Protein AF-A0A4Q2DBW2-F1 (afdb_monomer_lite)

pLDDT: mean 84.07, std 17.71, range [38.16, 97.75]

Sequence (153 aa):
MAYQLGSNTIKLRREMGTVVAKDPLIFLKPLNTQMEKLIMAPFEYLRHNSEESELSALPYAILIDGLDKCTNEERQAEVLSTINECVLKNKNLPFRIFITSRPEWAIRSALEEDGYLHQVAYHIPLSDNESNQLGWDAEEIVNGETTNTHNHT

Structure (mmCIF, N/CA/C/O backbone):
data_AF-A0A4Q2DBW2-F1
#
_entry.id   AF-A0A4Q2DBW2-F1
#
loop_
_atom_site.group_PDB
_atom_site.id
_atom_site.type_symbol
_atom_site.label_atom_id
_atom_site.label_alt_id
_atom_site.label_comp_id
_atom_site.label_asym_id
_atom_site.label_entity_id
_atom_site.label_seq_id
_atom_site.pdbx_PDB_ins_code
_atom_site.Cartn_x
_atom_site.Cartn_y
_atom_site.Cartn_z
_atom_site.occupancy
_atom_site.B_iso_or_equiv
_atom_site.auth_seq_id
_atom_site.auth_comp_id
_atom_site.auth_asym_id
_atom_site.auth_atom_id
_atom_site.pdbx_PDB_model_num
ATOM 1 N N . MET A 1 1 ? 4.523 -6.549 -2.438 1.00 82.44 1 MET A N 1
ATOM 2 C CA . MET A 1 1 ? 3.464 -6.082 -3.363 1.00 82.44 1 MET A CA 1
ATOM 3 C C . MET A 1 1 ? 3.977 -5.831 -4.782 1.00 82.44 1 MET A C 1
ATOM 5 O O . MET A 1 1 ? 3.751 -6.696 -5.614 1.00 82.44 1 MET A O 1
ATOM 9 N N . ALA A 1 2 ? 4.698 -4.736 -5.084 1.00 88.62 2 ALA A N 1
ATOM 10 C CA . ALA A 1 2 ? 5.069 -4.382 -6.471 1.00 88.62 2 ALA A CA 1
ATOM 11 C C . ALA A 1 2 ? 5.771 -5.516 -7.247 1.00 88.62 2 ALA A C 1
ATOM 13 O O . ALA A 1 2 ? 5.372 -5.850 -8.357 1.00 88.62 2 ALA A O 1
ATOM 14 N N . TYR A 1 3 ? 6.741 -6.190 -6.621 1.00 90.06 3 TYR A N 1
ATOM 15 C CA . TYR A 1 3 ? 7.414 -7.350 -7.215 1.00 90.06 3 TYR A CA 1
ATOM 16 C C . TYR A 1 3 ? 6.443 -8.472 -7.635 1.00 90.06 3 TYR A C 1
ATOM 18 O O . TYR A 1 3 ? 6.558 -9.010 -8.735 1.00 90.06 3 TYR A O 1
ATOM 26 N N . GLN A 1 4 ? 5.469 -8.813 -6.784 1.00 88.81 4 GLN A N 1
ATOM 27 C CA . GLN A 1 4 ? 4.482 -9.860 -7.074 1.00 88.81 4 GLN A CA 1
ATOM 28 C C . GLN A 1 4 ? 3.541 -9.434 -8.206 1.00 88.81 4 GLN A C 1
ATOM 30 O O . GLN A 1 4 ? 3.298 -10.222 -9.113 1.00 88.81 4 GLN A O 1
ATOM 35 N N . LEU A 1 5 ? 3.089 -8.174 -8.207 1.00 87.12 5 LEU A N 1
ATOM 36 C CA . LEU A 1 5 ? 2.260 -7.624 -9.285 1.00 87.12 5 LEU A CA 1
ATOM 37 C C . LEU A 1 5 ? 2.987 -7.683 -10.633 1.00 87.12 5 LEU A C 1
ATOM 39 O O . LEU A 1 5 ? 2.448 -8.199 -11.607 1.00 87.12 5 LEU A O 1
ATOM 43 N N . GLY A 1 6 ? 4.240 -7.226 -10.678 1.00 87.62 6 GLY A N 1
ATOM 44 C CA . GLY A 1 6 ? 5.056 -7.280 -11.889 1.00 87.62 6 GLY A CA 1
ATOM 45 C C . GLY A 1 6 ? 5.407 -8.704 -12.329 1.00 87.62 6 GLY A C 1
ATOM 46 O O . GLY A 1 6 ? 5.627 -8.942 -13.510 1.00 87.62 6 GLY A O 1
ATOM 47 N N . SER A 1 7 ? 5.440 -9.682 -11.422 1.00 85.75 7 SER A N 1
ATOM 48 C CA . SER A 1 7 ? 5.823 -11.058 -11.776 1.00 85.75 7 SER A CA 1
ATOM 49 C C . SER A 1 7 ? 4.836 -11.724 -12.740 1.00 85.75 7 SER A C 1
ATOM 51 O O . SER A 1 7 ? 5.266 -12.521 -13.574 1.00 85.75 7 SER A O 1
ATOM 53 N N . ASN A 1 8 ? 3.559 -11.339 -12.690 1.00 78.19 8 ASN A N 1
ATOM 54 C CA . ASN A 1 8 ? 2.496 -11.922 -13.511 1.00 78.19 8 ASN A CA 1
ATOM 55 C C . ASN A 1 8 ? 2.376 -11.301 -14.915 1.00 78.19 8 ASN A C 1
ATOM 57 O O . ASN A 1 8 ? 1.798 -11.919 -15.805 1.00 78.19 8 ASN A O 1
ATOM 61 N N . THR A 1 9 ? 2.952 -10.116 -15.157 1.00 83.44 9 THR A N 1
ATOM 62 C CA . THR A 1 9 ? 2.824 -9.413 -16.445 1.00 83.44 9 THR A CA 1
ATOM 63 C C . THR A 1 9 ? 4.169 -8.835 -16.887 1.00 83.44 9 THR A C 1
ATOM 65 O O . THR A 1 9 ? 4.709 -7.926 -16.261 1.00 83.44 9 THR A O 1
ATOM 68 N N . ILE A 1 10 ? 4.705 -9.309 -18.019 1.00 87.75 10 ILE A N 1
ATOM 69 C CA . ILE A 1 10 ? 6.035 -8.907 -18.525 1.00 87.75 10 ILE A CA 1
ATOM 70 C C . ILE A 1 10 ? 6.147 -7.388 -18.709 1.00 87.75 10 ILE A C 1
ATOM 72 O O . ILE A 1 10 ? 7.154 -6.795 -18.318 1.00 87.75 10 ILE A O 1
ATOM 76 N N . LYS A 1 11 ? 5.119 -6.752 -19.286 1.00 88.38 11 LYS A N 1
ATOM 77 C CA . LYS A 1 11 ? 5.085 -5.298 -19.484 1.00 88.38 11 LYS A CA 1
ATOM 78 C C . LYS A 1 11 ? 5.138 -4.552 -18.153 1.00 88.38 11 LYS A C 1
ATOM 80 O O . LYS A 1 11 ? 5.996 -3.695 -17.976 1.00 88.38 11 LYS A O 1
ATOM 85 N N . LEU A 1 12 ? 4.298 -4.939 -17.196 1.00 88.94 12 LEU A N 1
ATOM 86 C CA . LEU A 1 12 ? 4.273 -4.326 -15.871 1.00 88.94 12 LEU A CA 1
ATOM 87 C C . LEU A 1 12 ? 5.613 -4.479 -15.148 1.00 88.94 12 LEU A C 1
ATOM 89 O O . LEU A 1 12 ? 6.139 -3.503 -14.619 1.00 88.94 12 LEU A O 1
ATOM 93 N N . ARG A 1 13 ? 6.220 -5.673 -15.210 1.00 92.19 13 ARG A N 1
ATOM 94 C CA . ARG A 1 13 ? 7.574 -5.917 -14.694 1.00 92.19 13 ARG A CA 1
ATOM 95 C C . ARG A 1 13 ? 8.590 -4.946 -15.273 1.00 92.19 13 ARG A C 1
ATOM 97 O O . ARG A 1 13 ? 9.443 -4.448 -14.545 1.00 92.19 13 ARG A O 1
ATOM 104 N N . ARG A 1 14 ? 8.523 -4.711 -16.585 1.00 93.25 14 ARG A N 1
ATOM 105 C CA . ARG A 1 14 ? 9.442 -3.819 -17.291 1.00 93.25 14 ARG A CA 1
ATOM 106 C C . ARG A 1 14 ? 9.241 -2.372 -16.860 1.00 93.25 14 ARG A C 1
ATOM 108 O O . ARG A 1 14 ? 10.225 -1.717 -16.538 1.00 93.25 14 ARG A O 1
ATOM 115 N N . GLU A 1 15 ? 8.001 -1.893 -16.807 1.00 93.62 15 GLU A N 1
ATOM 116 C CA . GLU A 1 15 ? 7.710 -0.516 -16.387 1.00 93.62 15 GLU A CA 1
ATOM 117 C C . GLU A 1 15 ? 8.146 -0.268 -14.934 1.00 93.62 15 GLU A C 1
ATOM 119 O O . GLU A 1 15 ? 8.865 0.692 -14.656 1.00 93.62 15 GLU A O 1
ATOM 124 N N . MET A 1 16 ? 7.838 -1.193 -14.019 1.00 94.81 16 MET A N 1
ATOM 125 C CA . MET A 1 16 ? 8.329 -1.143 -12.636 1.00 94.81 16 MET A CA 1
ATOM 126 C C . MET A 1 16 ? 9.862 -1.191 -12.564 1.00 94.81 16 MET A C 1
ATOM 128 O O . MET A 1 16 ? 10.480 -0.430 -11.820 1.00 94.81 16 MET A O 1
ATOM 132 N N . GLY A 1 17 ? 10.489 -2.061 -13.360 1.00 95.62 17 GLY A N 1
ATOM 133 C CA . GLY A 1 17 ? 11.943 -2.183 -13.448 1.00 95.62 17 GLY A CA 1
ATOM 134 C C . GLY A 1 17 ? 12.616 -0.891 -13.913 1.00 95.62 17 GLY A C 1
ATOM 135 O O . GLY A 1 17 ? 13.635 -0.503 -13.347 1.00 95.62 17 GLY A O 1
ATOM 136 N N . THR A 1 18 ? 12.022 -0.181 -14.875 1.00 95.88 18 THR A N 1
ATOM 137 C CA . THR A 1 18 ? 12.501 1.131 -15.337 1.00 95.88 18 THR A CA 1
ATOM 138 C C . THR A 1 18 ? 12.467 2.169 -14.218 1.00 95.88 18 THR A C 1
ATOM 140 O O . THR A 1 18 ? 13.424 2.929 -14.057 1.00 95.88 18 THR A O 1
ATOM 143 N N . VAL A 1 19 ? 11.399 2.191 -13.411 1.00 96.88 19 VAL A N 1
ATOM 144 C CA . VAL A 1 19 ? 11.289 3.099 -12.258 1.00 96.88 19 VAL A CA 1
ATOM 145 C C . VAL A 1 19 ? 12.407 2.830 -11.250 1.00 96.88 19 VAL A C 1
ATOM 147 O O . VAL A 1 19 ? 13.100 3.765 -10.850 1.00 96.88 19 VAL A O 1
ATOM 150 N N . VAL A 1 20 ? 12.636 1.561 -10.895 1.00 97.00 20 VAL A N 1
ATOM 151 C CA . VAL A 1 20 ? 13.698 1.164 -9.953 1.00 97.00 20 VAL A CA 1
ATOM 152 C C . VAL A 1 20 ? 15.091 1.460 -10.513 1.00 97.00 20 VAL A C 1
ATOM 154 O O . VAL A 1 20 ? 15.944 1.964 -9.790 1.00 97.00 20 VAL A O 1
ATOM 157 N N . ALA A 1 21 ? 15.331 1.195 -11.799 1.00 97.50 21 ALA A N 1
ATOM 158 C CA . ALA A 1 21 ? 16.618 1.472 -12.436 1.00 97.50 21 ALA A CA 1
ATOM 159 C C . ALA A 1 21 ? 16.947 2.974 -12.453 1.00 97.50 21 ALA A C 1
ATOM 161 O O . ALA A 1 21 ? 18.103 3.357 -12.287 1.00 97.50 21 ALA A O 1
ATOM 162 N N . LYS A 1 22 ? 15.930 3.827 -12.634 1.00 97.62 22 LYS A N 1
ATOM 163 C CA . LYS A 1 22 ? 16.080 5.288 -12.625 1.00 97.62 22 LYS A CA 1
ATOM 164 C C . LYS A 1 22 ? 16.246 5.858 -11.214 1.00 97.62 22 LYS A C 1
ATOM 166 O O . LYS A 1 22 ? 16.919 6.872 -11.048 1.00 97.62 22 LYS A O 1
ATOM 171 N N . ASP A 1 23 ? 15.619 5.241 -10.218 1.00 97.75 23 ASP A N 1
ATOM 172 C CA . ASP A 1 23 ? 15.613 5.701 -8.828 1.00 97.75 23 ASP A CA 1
ATOM 173 C C . ASP A 1 23 ? 15.779 4.518 -7.857 1.00 97.75 23 ASP A C 1
ATOM 175 O O . ASP A 1 23 ? 14.801 4.064 -7.259 1.00 97.75 23 ASP A O 1
ATOM 179 N N . PRO A 1 24 ? 17.012 4.009 -7.658 1.00 96.12 24 PRO A N 1
ATOM 180 C CA . PRO A 1 24 ? 17.251 2.856 -6.785 1.00 96.12 24 PRO A CA 1
ATOM 181 C C . PRO A 1 24 ? 16.881 3.105 -5.316 1.00 96.12 24 PRO A C 1
ATOM 183 O O . PRO A 1 24 ? 16.629 2.164 -4.567 1.00 96.12 24 PRO A O 1
ATOM 186 N N . LEU A 1 25 ? 16.826 4.375 -4.897 1.00 97.56 25 LEU A N 1
ATOM 187 C CA . LEU A 1 25 ? 16.450 4.781 -3.542 1.00 97.56 25 LEU A CA 1
ATOM 188 C C . LEU A 1 25 ? 14.930 4.866 -3.345 1.00 97.56 25 LEU A C 1
ATOM 190 O O . LEU A 1 25 ? 14.486 5.269 -2.271 1.00 97.56 25 LEU A O 1
ATOM 194 N N . ILE A 1 26 ? 14.121 4.483 -4.340 1.00 97.38 26 ILE A N 1
ATOM 195 C CA . ILE A 1 26 ? 12.656 4.490 -4.250 1.00 97.38 26 ILE A CA 1
ATOM 196 C C . ILE A 1 26 ? 12.145 3.759 -3.002 1.00 97.38 26 ILE A C 1
ATOM 198 O O . ILE A 1 26 ? 11.227 4.246 -2.355 1.00 97.38 26 ILE A O 1
ATOM 202 N N . PHE A 1 27 ? 12.798 2.668 -2.592 1.00 95.12 27 PHE A N 1
ATOM 203 C CA . PHE A 1 27 ? 12.412 1.875 -1.417 1.00 95.12 27 PHE A CA 1
ATOM 204 C C . PHE A 1 27 ? 12.633 2.577 -0.070 1.00 95.12 27 PHE A C 1
ATOM 206 O O . PHE A 1 27 ? 12.125 2.118 0.950 1.00 95.12 27 PHE A O 1
ATOM 213 N N . LEU A 1 28 ? 13.375 3.688 -0.057 1.00 96.50 28 LEU A N 1
ATOM 214 C CA . LEU A 1 28 ? 13.575 4.529 1.126 1.00 96.50 28 LEU A CA 1
ATOM 215 C C . LEU A 1 28 ? 12.604 5.716 1.169 1.00 96.50 28 LEU A C 1
ATOM 217 O O . LEU A 1 28 ? 12.615 6.486 2.128 1.00 96.50 28 LEU A O 1
ATOM 221 N N . LYS A 1 29 ? 11.793 5.905 0.123 1.00 97.12 29 LYS A N 1
ATOM 222 C CA . LYS A 1 29 ? 10.819 6.999 0.057 1.00 97.12 29 LYS A CA 1
ATOM 223 C C . LYS A 1 29 ? 9.571 6.665 0.876 1.00 97.12 29 LYS A C 1
ATOM 225 O O . LYS A 1 29 ? 9.322 5.489 1.141 1.00 97.12 29 LYS A O 1
ATOM 230 N N . PRO A 1 30 ? 8.766 7.672 1.249 1.00 96.75 30 PRO A N 1
ATOM 231 C CA . PRO A 1 30 ? 7.481 7.443 1.901 1.00 96.75 30 PRO A CA 1
ATOM 232 C C . PRO A 1 30 ? 6.602 6.445 1.133 1.00 96.75 30 PRO A C 1
ATOM 234 O O . PRO A 1 30 ? 6.658 6.381 -0.101 1.00 96.75 30 PRO A O 1
ATOM 237 N N . LEU A 1 31 ? 5.796 5.664 1.859 1.00 95.81 31 LEU A N 1
ATOM 238 C CA . LEU A 1 31 ? 5.046 4.541 1.290 1.00 95.81 31 LEU A CA 1
ATOM 239 C C . LEU A 1 31 ? 4.097 4.970 0.162 1.00 95.81 31 LEU A C 1
ATOM 241 O O . LEU A 1 31 ? 4.013 4.287 -0.857 1.00 95.81 31 LEU A O 1
ATOM 245 N N . ASN A 1 32 ? 3.458 6.133 0.289 1.00 95.62 32 ASN A N 1
ATOM 246 C CA . ASN A 1 32 ? 2.619 6.711 -0.763 1.00 95.62 32 ASN A CA 1
ATOM 247 C C . ASN A 1 32 ? 3.391 6.945 -2.073 1.00 95.62 32 ASN A C 1
ATOM 249 O O . ASN A 1 32 ? 2.913 6.591 -3.145 1.00 95.62 32 ASN A O 1
ATOM 253 N N . THR A 1 33 ? 4.625 7.447 -1.991 1.00 96.50 33 THR A N 1
ATOM 254 C CA . THR A 1 33 ? 5.491 7.664 -3.158 1.00 96.50 33 THR A CA 1
ATOM 255 C C . THR A 1 33 ? 5.878 6.335 -3.798 1.00 96.50 33 THR A C 1
ATOM 257 O O . THR A 1 33 ? 5.956 6.234 -5.023 1.00 96.50 33 THR A O 1
ATOM 260 N N . GLN A 1 34 ? 6.128 5.308 -2.982 1.00 96.94 34 GLN A N 1
ATOM 261 C CA . GLN A 1 34 ? 6.400 3.962 -3.482 1.00 96.94 34 GLN A CA 1
ATOM 262 C C . GLN A 1 34 ? 5.173 3.378 -4.190 1.00 96.94 34 GLN A C 1
ATOM 264 O O . GLN A 1 34 ? 5.308 2.885 -5.306 1.00 96.94 34 GLN A O 1
ATOM 269 N N . MET A 1 35 ? 3.986 3.471 -3.583 1.00 94.44 35 MET A N 1
ATOM 270 C CA . MET A 1 35 ? 2.720 3.001 -4.156 1.00 94.44 35 MET A CA 1
ATOM 271 C C . MET A 1 35 ? 2.423 3.692 -5.491 1.00 94.44 35 MET A C 1
ATOM 273 O O . MET A 1 35 ? 2.167 3.029 -6.496 1.00 94.44 35 MET A O 1
ATOM 277 N N . GLU A 1 36 ? 2.534 5.018 -5.530 1.00 94.56 36 GLU A N 1
ATOM 278 C CA . GLU A 1 36 ? 2.298 5.812 -6.733 1.00 94.56 36 GLU A CA 1
ATOM 279 C C . GLU A 1 36 ? 3.255 5.418 -7.862 1.00 94.56 36 GLU A C 1
ATOM 281 O O . GLU A 1 36 ? 2.826 5.079 -8.963 1.00 94.56 36 GLU A O 1
ATOM 286 N N . LYS A 1 37 ? 4.564 5.399 -7.594 1.00 96.06 37 LYS A N 1
ATOM 287 C CA . LYS A 1 37 ? 5.567 5.203 -8.648 1.00 96.06 37 LYS A CA 1
ATOM 288 C C . LYS A 1 37 ? 5.751 3.756 -9.071 1.00 96.06 37 LYS A C 1
ATOM 290 O O . LYS A 1 37 ? 6.081 3.512 -10.227 1.00 96.06 37 LYS A O 1
ATOM 295 N N . LEU A 1 38 ? 5.609 2.805 -8.151 1.00 95.31 38 LEU A N 1
ATOM 296 C CA . LEU A 1 38 ? 5.855 1.392 -8.436 1.00 95.31 38 LEU A CA 1
ATOM 297 C C . LEU A 1 38 ? 4.582 0.633 -8.785 1.00 95.31 38 LEU A C 1
ATOM 299 O O . LEU A 1 38 ? 4.692 -0.450 -9.342 1.00 95.31 38 LEU A O 1
ATOM 303 N N . ILE A 1 39 ? 3.396 1.146 -8.457 1.00 91.94 39 ILE A N 1
ATOM 304 C CA . ILE A 1 39 ? 2.136 0.451 -8.731 1.00 91.94 39 ILE A CA 1
ATOM 305 C C . ILE A 1 39 ? 1.233 1.335 -9.584 1.00 91.94 39 ILE A C 1
ATOM 307 O O . ILE A 1 39 ? 0.963 0.975 -10.720 1.00 91.94 39 ILE A O 1
ATOM 311 N N . MET A 1 40 ? 0.815 2.509 -9.119 1.00 91.75 40 MET A N 1
ATOM 312 C CA . MET A 1 40 ? -0.209 3.279 -9.841 1.00 91.75 40 MET A CA 1
ATOM 313 C C . MET A 1 40 ? 0.252 3.741 -11.229 1.00 91.75 40 MET A C 1
ATOM 315 O O . MET A 1 40 ? -0.381 3.408 -12.228 1.00 91.75 40 MET A O 1
ATOM 319 N N . ALA A 1 41 ? 1.376 4.454 -11.309 1.00 92.81 41 ALA A N 1
ATOM 320 C CA . ALA A 1 41 ? 1.860 5.039 -12.555 1.00 92.81 41 ALA A CA 1
ATOM 321 C C . ALA A 1 41 ? 2.178 3.981 -13.635 1.00 92.81 41 ALA A C 1
ATOM 323 O O . ALA A 1 41 ? 1.774 4.179 -14.781 1.00 92.81 41 ALA A O 1
ATOM 324 N N . PRO A 1 42 ? 2.819 2.833 -13.322 1.00 91.81 42 PRO A N 1
ATOM 325 C CA . PRO A 1 42 ? 2.964 1.743 -14.285 1.00 91.81 42 PRO A CA 1
ATOM 326 C C . PRO A 1 42 ? 1.627 1.213 -14.817 1.00 91.81 42 PRO A C 1
ATOM 328 O O . PRO A 1 42 ? 1.507 0.964 -16.015 1.00 91.81 42 PRO A O 1
ATOM 331 N N . PHE A 1 43 ? 0.609 1.061 -13.966 1.00 89.81 43 PHE A N 1
ATOM 332 C CA . PHE A 1 43 ? -0.710 0.597 -14.410 1.00 89.81 43 PHE A CA 1
ATOM 333 C C . PHE A 1 43 ? -1.430 1.633 -15.268 1.00 89.81 43 PHE A C 1
ATOM 335 O O . PHE A 1 43 ? -1.968 1.286 -16.319 1.00 89.81 43 PHE A O 1
ATOM 342 N N . GLU A 1 44 ? -1.408 2.902 -14.865 1.00 89.62 44 GLU A N 1
ATOM 343 C CA . GLU A 1 44 ? -1.974 3.992 -15.659 1.00 89.62 44 GLU A CA 1
ATOM 344 C C . GLU A 1 44 ? -1.284 4.093 -17.019 1.00 89.62 44 GLU A C 1
ATOM 346 O O . GLU A 1 44 ? -1.960 4.223 -18.038 1.00 89.62 44 GLU A O 1
ATOM 351 N N . TYR A 1 45 ? 0.043 3.959 -17.070 1.00 90.06 45 TYR A N 1
ATOM 352 C CA . TYR A 1 45 ? 0.774 3.920 -18.331 1.00 90.06 45 TYR A CA 1
ATOM 353 C C . TYR A 1 45 ? 0.285 2.777 -19.225 1.00 90.06 45 TYR A C 1
ATOM 355 O O . TYR A 1 45 ? -0.046 3.013 -20.388 1.00 90.06 45 TYR A O 1
ATOM 363 N N . LEU A 1 46 ? 0.177 1.555 -18.697 1.00 88.50 46 LEU A N 1
ATOM 364 C CA . LEU A 1 46 ? -0.281 0.414 -19.490 1.00 88.50 46 LEU A CA 1
ATOM 365 C C . LEU A 1 46 ? -1.713 0.593 -19.983 1.00 88.50 46 LEU A C 1
ATOM 367 O O . LEU A 1 46 ? -1.965 0.314 -21.151 1.00 88.50 46 LEU A O 1
ATOM 371 N N . ARG A 1 47 ? -2.607 1.133 -19.149 1.00 86.44 47 ARG A N 1
ATOM 372 C CA . ARG A 1 47 ? -4.001 1.420 -19.510 1.00 86.44 47 ARG A CA 1
ATOM 373 C C . ARG A 1 47 ? -4.135 2.357 -20.712 1.00 86.44 47 ARG A C 1
ATOM 375 O O . ARG A 1 47 ? -5.065 2.195 -21.490 1.00 86.44 47 ARG A O 1
ATOM 382 N N . HIS A 1 48 ? -3.222 3.314 -20.870 1.00 88.50 48 HIS A N 1
ATOM 383 C CA . HIS A 1 48 ? -3.249 4.267 -21.987 1.00 88.50 48 HIS A CA 1
ATOM 384 C C . HIS A 1 48 ? -2.446 3.815 -23.217 1.00 88.50 48 HIS A C 1
ATOM 386 O O . HIS A 1 48 ? -2.604 4.406 -24.281 1.00 88.50 48 HIS A O 1
ATOM 392 N N . ASN A 1 49 ? -1.566 2.816 -23.082 1.00 89.19 49 ASN A N 1
ATOM 393 C CA . ASN A 1 49 ? -0.578 2.456 -24.111 1.00 89.19 49 ASN A CA 1
ATOM 394 C C . ASN A 1 49 ? -0.592 0.962 -24.493 1.00 89.19 49 ASN A C 1
ATOM 396 O O . ASN A 1 49 ? 0.368 0.479 -25.096 1.00 89.19 49 ASN A O 1
ATOM 400 N N . SER A 1 50 ? -1.622 0.207 -24.104 1.00 86.50 50 SER A N 1
ATOM 401 C CA . SER A 1 50 ? -1.734 -1.230 -24.397 1.00 86.50 50 SER A CA 1
ATOM 402 C C . SER A 1 50 ? -3.089 -1.571 -25.000 1.00 86.50 50 SER A C 1
ATOM 404 O O . SER A 1 50 ? -4.079 -0.886 -24.750 1.00 86.50 50 SER A O 1
ATOM 406 N N . GLU A 1 51 ? -3.121 -2.659 -25.763 1.00 86.06 51 GLU A N 1
ATOM 407 C CA . GLU A 1 51 ? -4.349 -3.176 -26.361 1.00 86.06 51 GLU A CA 1
ATOM 408 C C . GLU A 1 51 ? -5.251 -3.817 -25.293 1.00 86.06 51 GLU A C 1
ATOM 410 O O . GLU A 1 51 ? -4.776 -4.306 -24.266 1.00 86.06 51 GLU A O 1
ATOM 415 N N . GLU A 1 52 ? -6.559 -3.891 -25.551 1.00 81.62 52 GLU A N 1
ATOM 416 C CA . GLU A 1 52 ? -7.552 -4.410 -24.595 1.00 81.62 52 GLU A CA 1
ATOM 417 C C . GLU A 1 52 ? -7.250 -5.844 -24.122 1.00 81.62 52 GLU A C 1
ATOM 419 O O . GLU A 1 52 ? -7.360 -6.157 -22.935 1.00 81.62 52 GLU A O 1
ATOM 424 N N . SER A 1 53 ? -6.761 -6.695 -25.030 1.00 80.06 53 SER A N 1
ATOM 425 C CA . SER A 1 53 ? -6.321 -8.058 -24.700 1.00 80.06 53 SER A CA 1
ATOM 426 C C . SER A 1 53 ? -5.205 -8.092 -23.648 1.00 80.06 53 SER A C 1
ATOM 428 O O . SER A 1 53 ? -5.164 -8.994 -22.815 1.00 80.06 53 SER A O 1
ATOM 430 N N . GLU A 1 54 ? -4.331 -7.090 -23.620 1.00 78.00 54 GLU A N 1
ATOM 431 C CA . GLU A 1 54 ? -3.227 -7.007 -22.665 1.00 78.00 54 GLU A CA 1
ATOM 432 C C . GLU A 1 54 ? -3.680 -6.436 -21.323 1.00 78.00 54 GLU A C 1
ATOM 434 O O . GLU A 1 54 ? -3.164 -6.832 -20.278 1.00 78.00 54 GLU A O 1
ATOM 439 N N . LEU A 1 55 ? -4.672 -5.541 -21.342 1.00 81.12 55 LEU A N 1
ATOM 440 C CA . LEU A 1 55 ? -5.298 -5.019 -20.129 1.00 81.12 55 LEU A CA 1
ATOM 441 C C . LEU A 1 55 ? -6.051 -6.112 -19.374 1.00 81.12 55 LEU A C 1
ATOM 443 O O . LEU A 1 55 ? -5.996 -6.132 -18.149 1.00 81.12 55 LEU A O 1
ATOM 447 N N . SER A 1 56 ? -6.660 -7.060 -20.093 1.00 81.25 56 SER A N 1
ATOM 448 C CA . SER A 1 56 ? -7.338 -8.215 -19.487 1.00 81.25 56 SER A CA 1
ATOM 449 C C . SER A 1 56 ? -6.403 -9.123 -18.673 1.00 81.25 56 SER A C 1
ATOM 451 O O . SER A 1 56 ? -6.855 -9.842 -17.786 1.00 81.25 56 SER A O 1
ATOM 453 N N . ALA A 1 57 ? -5.091 -9.065 -18.936 1.00 79.75 57 ALA A N 1
ATOM 454 C CA . ALA A 1 57 ? -4.072 -9.819 -18.210 1.00 79.75 57 ALA A CA 1
ATOM 455 C C . ALA A 1 57 ? -3.514 -9.071 -16.984 1.00 79.75 57 ALA A C 1
ATOM 457 O O . ALA A 1 57 ? -2.649 -9.606 -16.282 1.00 79.75 57 ALA A O 1
ATOM 458 N N . LEU A 1 58 ? -3.951 -7.831 -16.732 1.00 81.56 58 LEU A N 1
ATOM 459 C CA . LEU A 1 58 ? -3.552 -7.088 -15.542 1.00 81.56 58 LEU A CA 1
ATOM 460 C C . LEU A 1 58 ? -4.282 -7.628 -14.307 1.00 81.56 58 LEU A C 1
ATOM 462 O O . LEU A 1 58 ? -5.449 -8.008 -14.389 1.00 81.56 58 LEU A O 1
ATOM 466 N N . PRO A 1 59 ? -3.631 -7.652 -13.134 1.00 80.81 59 PRO A N 1
ATOM 467 C CA . PRO A 1 59 ? -4.306 -8.067 -11.917 1.00 80.81 59 PRO A CA 1
ATOM 468 C C . PRO A 1 59 ? -5.350 -7.019 -11.515 1.00 80.81 59 PRO A C 1
ATOM 470 O O . PRO A 1 59 ? -5.029 -5.851 -11.298 1.00 80.81 59 PRO A O 1
ATOM 473 N N . TYR A 1 60 ? -6.594 -7.467 -11.373 1.00 84.00 60 TYR A N 1
ATOM 474 C CA . TYR A 1 60 ? -7.713 -6.660 -10.878 1.00 84.00 60 TYR A CA 1
ATOM 475 C C . TYR A 1 60 ? -7.869 -6.742 -9.358 1.00 84.00 60 TYR A C 1
ATOM 477 O O . TYR A 1 60 ? -8.539 -5.908 -8.761 1.00 84.00 60 TYR A O 1
ATOM 485 N N . ALA A 1 61 ? -7.249 -7.734 -8.717 1.00 88.69 61 ALA A N 1
ATOM 486 C CA . ALA A 1 61 ? -7.348 -7.959 -7.282 1.00 88.69 61 ALA A CA 1
ATOM 487 C C . ALA A 1 61 ? -5.967 -7.967 -6.623 1.00 88.69 61 ALA A C 1
ATOM 489 O O . ALA A 1 61 ? -5.008 -8.533 -7.153 1.00 88.69 61 ALA A O 1
ATOM 490 N N . ILE A 1 62 ? -5.883 -7.355 -5.445 1.00 90.31 62 ILE A N 1
ATOM 491 C CA . ILE A 1 62 ? -4.705 -7.360 -4.582 1.00 90.31 62 ILE A CA 1
ATOM 492 C C . ILE A 1 62 ? -5.122 -7.946 -3.236 1.00 90.31 62 ILE A C 1
ATOM 494 O O . ILE A 1 62 ? -5.951 -7.366 -2.541 1.00 90.31 62 ILE A O 1
ATOM 498 N N . LEU A 1 63 ? -4.526 -9.078 -2.867 1.00 93.56 63 LEU A N 1
ATOM 499 C CA . LEU A 1 63 ? -4.672 -9.672 -1.542 1.00 93.56 63 LEU A CA 1
ATOM 500 C C . LEU A 1 63 ? -3.486 -9.256 -0.666 1.00 93.56 63 LEU A C 1
ATOM 502 O O . LEU A 1 63 ? -2.329 -9.469 -1.036 1.00 93.56 63 LEU A O 1
ATOM 506 N N . ILE A 1 64 ? -3.778 -8.676 0.492 1.00 94.44 64 ILE A N 1
ATOM 507 C CA . ILE A 1 64 ? -2.813 -8.366 1.544 1.00 94.44 64 ILE A CA 1
ATOM 508 C C . ILE A 1 64 ? -3.121 -9.295 2.712 1.00 94.44 64 ILE A C 1
ATOM 510 O O . ILE A 1 64 ? -4.094 -9.086 3.434 1.00 94.44 64 ILE A O 1
ATOM 514 N N . ASP A 1 65 ? -2.304 -10.335 2.861 1.00 93.62 65 ASP A N 1
ATOM 515 C CA . ASP A 1 65 ? -2.474 -11.318 3.924 1.00 93.62 65 ASP A CA 1
ATOM 516 C C . ASP A 1 65 ? -1.721 -10.903 5.196 1.00 93.62 65 ASP A C 1
ATOM 518 O O . ASP A 1 65 ? -0.515 -10.643 5.149 1.00 93.62 65 ASP A O 1
ATOM 522 N N . GLY A 1 66 ? -2.432 -10.832 6.323 1.00 94.75 66 GLY A N 1
ATOM 523 C CA . GLY A 1 66 ? -1.864 -10.581 7.646 1.00 94.75 66 GLY A CA 1
ATOM 524 C C . GLY A 1 66 ? -1.336 -9.161 7.852 1.00 94.75 66 GLY A C 1
ATOM 525 O O . GLY A 1 66 ? -0.191 -8.987 8.272 1.00 94.75 66 GLY A O 1
ATOM 526 N N . LEU A 1 67 ? -2.153 -8.131 7.602 1.00 96.12 67 LEU A N 1
ATOM 527 C CA . LEU A 1 67 ? -1.756 -6.732 7.845 1.00 96.12 67 LEU A CA 1
ATOM 528 C C . LEU A 1 67 ? -1.339 -6.478 9.309 1.00 96.12 67 LEU A C 1
ATOM 530 O O . LEU A 1 67 ? -0.461 -5.657 9.574 1.00 96.12 67 LEU A O 1
ATOM 534 N N . ASP A 1 68 ? -1.891 -7.238 10.257 1.00 94.88 68 ASP A N 1
ATOM 535 C CA . ASP A 1 68 ? -1.521 -7.184 11.676 1.00 94.88 68 ASP A CA 1
ATOM 536 C C . ASP A 1 68 ? -0.058 -7.587 11.951 1.00 94.88 68 ASP A C 1
ATOM 538 O O . ASP A 1 68 ? 0.464 -7.351 13.035 1.00 94.88 68 ASP A O 1
ATOM 542 N N . LYS A 1 69 ? 0.645 -8.175 10.973 1.00 94.94 69 LYS A N 1
ATOM 543 C CA . LYS A 1 69 ? 2.073 -8.522 11.082 1.00 94.94 69 LYS A CA 1
ATOM 544 C C . LYS A 1 69 ? 3.017 -7.352 10.818 1.00 94.94 69 LYS A C 1
ATOM 546 O O . LYS A 1 69 ? 4.235 -7.525 10.901 1.00 94.94 69 LYS A O 1
ATOM 551 N N . CYS A 1 70 ? 2.494 -6.168 10.500 1.00 95.06 70 CYS A N 1
ATOM 552 C CA . CYS A 1 70 ? 3.289 -4.945 10.495 1.00 95.06 70 CYS A CA 1
ATOM 553 C C . CYS A 1 70 ? 3.952 -4.710 11.861 1.00 95.06 70 CYS A C 1
ATOM 555 O O . CYS A 1 70 ? 3.460 -5.131 12.902 1.00 95.06 70 CYS A O 1
ATOM 557 N N . THR A 1 71 ? 5.087 -4.008 11.857 1.00 93.62 71 THR A N 1
ATOM 558 C CA . THR A 1 71 ? 5.934 -3.845 13.049 1.00 93.62 71 THR A CA 1
ATOM 559 C C . THR A 1 71 ? 5.219 -3.169 14.222 1.00 93.62 71 THR A C 1
ATOM 561 O O . THR A 1 71 ? 5.561 -3.432 15.371 1.00 93.62 71 THR A O 1
ATOM 564 N N . ASN A 1 72 ? 4.265 -2.280 13.937 1.00 96.06 72 ASN A N 1
ATOM 565 C CA . ASN A 1 72 ? 3.431 -1.596 14.919 1.00 96.06 72 ASN A CA 1
ATOM 566 C C . ASN A 1 72 ? 2.154 -1.038 14.258 1.00 96.06 72 ASN A C 1
ATOM 568 O O . ASN A 1 72 ? 2.012 -1.059 13.031 1.00 96.06 72 ASN A O 1
ATOM 572 N N . GLU A 1 73 ? 1.258 -0.495 15.081 1.00 96.31 73 GLU A N 1
ATOM 573 C CA . GLU A 1 73 ? -0.008 0.110 14.650 1.00 96.31 73 GLU A CA 1
ATOM 574 C C . GLU A 1 73 ? 0.185 1.338 13.744 1.00 96.31 73 GLU A C 1
ATO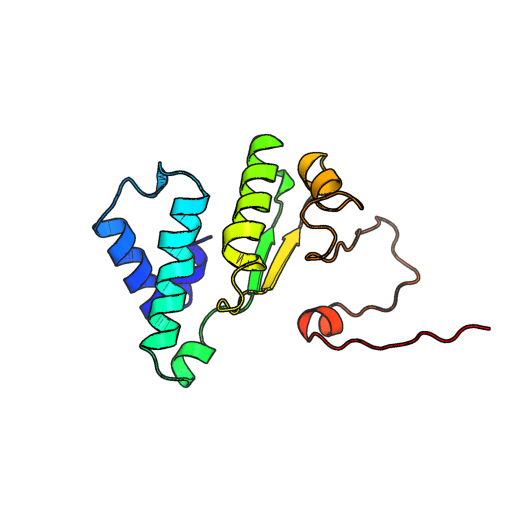M 576 O O . GLU A 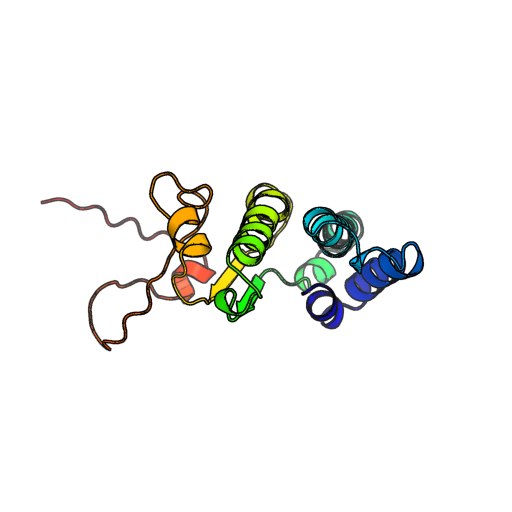1 73 ? -0.586 1.538 12.809 1.00 96.31 73 GLU A O 1
ATOM 581 N N . GLU A 1 74 ? 1.249 2.124 13.941 1.00 97.06 74 GLU A N 1
ATOM 582 C CA . GLU A 1 74 ? 1.568 3.262 13.064 1.00 97.06 74 GLU A CA 1
ATOM 583 C C . GLU A 1 74 ? 1.835 2.802 11.626 1.00 97.06 74 GLU A C 1
ATOM 585 O O . GLU A 1 74 ? 1.354 3.413 10.673 1.00 97.06 74 GLU A O 1
ATOM 590 N N . ARG A 1 75 ? 2.559 1.689 11.450 1.00 96.25 75 ARG A N 1
ATOM 591 C CA . ARG A 1 75 ? 2.813 1.095 10.132 1.00 96.25 75 ARG A CA 1
ATOM 592 C C . ARG A 1 75 ? 1.551 0.506 9.517 1.00 96.25 75 ARG A C 1
ATOM 594 O O . ARG A 1 75 ? 1.371 0.620 8.309 1.00 96.25 75 ARG A O 1
ATOM 601 N N . GLN A 1 76 ? 0.668 -0.085 10.320 1.00 97.38 76 GLN A N 1
ATOM 602 C CA . GLN A 1 76 ? -0.635 -0.552 9.834 1.00 97.38 76 GLN A CA 1
ATOM 603 C C . GLN A 1 76 ? -1.468 0.624 9.316 1.00 97.38 76 GLN A C 1
ATOM 605 O O . GLN A 1 76 ? -1.969 0.578 8.193 1.00 97.38 76 GLN A O 1
ATOM 610 N N . ALA A 1 77 ? -1.545 1.708 10.092 1.00 97.38 77 ALA A N 1
ATOM 611 C CA . ALA A 1 77 ? -2.239 2.929 9.703 1.00 97.38 77 ALA A CA 1
ATOM 612 C C . ALA A 1 77 ? -1.612 3.580 8.457 1.00 97.38 77 ALA A C 1
ATOM 614 O O . ALA A 1 77 ? -2.337 4.039 7.574 1.00 97.38 77 ALA A O 1
ATOM 615 N N . GLU A 1 78 ? -0.281 3.584 8.329 1.00 97.31 78 GLU A N 1
ATOM 616 C CA . GLU A 1 78 ? 0.419 4.078 7.134 1.00 97.31 78 GLU A CA 1
ATOM 617 C C . GLU A 1 78 ? 0.036 3.273 5.881 1.00 97.31 78 GLU A C 1
ATOM 619 O O . GLU A 1 78 ? -0.223 3.855 4.825 1.00 97.31 78 GLU A O 1
ATOM 624 N N . VAL A 1 79 ? -0.053 1.944 5.988 1.00 96.44 79 VAL A N 1
ATOM 625 C CA . VAL A 1 79 ? -0.483 1.082 4.877 1.00 96.44 79 VAL A CA 1
ATOM 626 C C . VAL A 1 79 ? -1.943 1.346 4.510 1.00 96.44 79 VAL A C 1
ATOM 628 O O . VAL A 1 79 ? -2.235 1.577 3.337 1.00 96.44 79 VAL A O 1
ATOM 631 N N . LEU A 1 80 ? -2.851 1.356 5.491 1.00 97.06 80 LEU A N 1
ATOM 632 C CA . LEU A 1 80 ? -4.284 1.584 5.269 1.00 97.06 80 LEU A CA 1
ATOM 633 C C . LEU A 1 80 ? -4.565 2.964 4.666 1.00 97.06 80 LEU A C 1
ATOM 635 O O . LEU A 1 80 ? -5.292 3.074 3.678 1.00 97.06 80 LEU A O 1
ATOM 639 N N . SER A 1 81 ? -3.952 4.014 5.213 1.00 96.81 81 SER A N 1
ATOM 640 C CA . SER A 1 81 ? -4.085 5.373 4.681 1.00 96.81 81 SER A CA 1
ATOM 641 C C . SER A 1 81 ? -3.496 5.491 3.276 1.00 96.81 81 SER A C 1
ATOM 643 O O . SER A 1 81 ? -4.139 6.059 2.397 1.00 96.81 81 SER A O 1
ATOM 645 N N . THR A 1 82 ? -2.335 4.880 3.013 1.00 96.50 82 THR A N 1
ATOM 646 C CA . THR A 1 82 ? -1.760 4.849 1.661 1.00 96.50 82 THR A CA 1
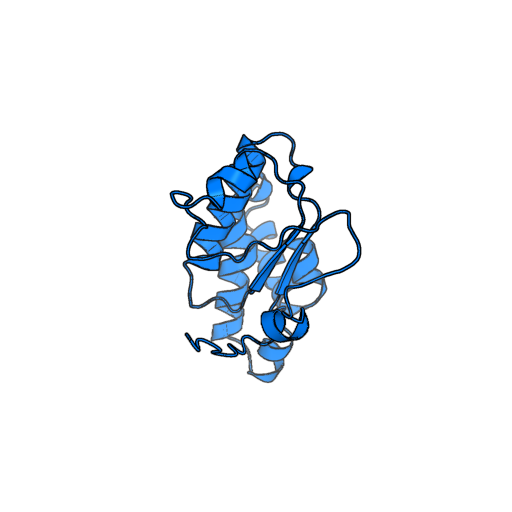ATOM 647 C C . THR A 1 82 ? -2.695 4.151 0.677 1.00 96.50 82 THR A C 1
ATOM 649 O O . THR A 1 82 ? -2.910 4.659 -0.418 1.00 96.50 82 THR A O 1
ATOM 652 N N . ILE A 1 83 ? -3.286 3.014 1.049 1.00 94.94 83 ILE A N 1
ATOM 653 C CA . ILE A 1 83 ? -4.265 2.309 0.213 1.00 94.94 83 ILE A CA 1
ATOM 654 C C . ILE A 1 83 ? -5.478 3.195 -0.080 1.00 94.94 83 ILE A C 1
ATOM 656 O O . ILE A 1 83 ? -5.905 3.278 -1.233 1.00 94.94 83 ILE A O 1
ATOM 660 N N . ASN A 1 84 ? -6.006 3.882 0.933 1.00 94.94 84 ASN A N 1
ATOM 661 C CA . ASN A 1 84 ? -7.141 4.779 0.761 1.00 94.94 84 ASN A CA 1
ATOM 662 C C . ASN A 1 84 ? -6.830 5.898 -0.244 1.00 94.94 84 ASN A C 1
ATOM 664 O O . ASN A 1 84 ? -7.543 6.067 -1.232 1.00 94.94 84 ASN A O 1
ATOM 668 N N . GLU A 1 85 ? -5.737 6.631 -0.018 1.00 93.56 85 GLU A N 1
ATOM 669 C CA . GLU A 1 85 ? -5.379 7.791 -0.838 1.00 93.56 85 GLU A CA 1
ATOM 670 C C . GLU A 1 85 ? -4.964 7.403 -2.258 1.00 93.56 85 GLU A C 1
ATOM 672 O O . GLU A 1 85 ? -5.404 8.017 -3.229 1.00 93.56 85 GLU A O 1
ATOM 677 N N . CYS A 1 86 ? -4.117 6.384 -2.391 1.00 91.56 86 CYS A N 1
ATOM 678 C CA . CYS A 1 86 ? -3.543 6.004 -3.675 1.00 91.56 86 CYS A CA 1
ATOM 679 C C . CYS A 1 86 ? -4.500 5.151 -4.509 1.00 91.56 86 CYS A C 1
ATOM 681 O O . CYS A 1 86 ? -4.550 5.300 -5.727 1.00 91.56 86 CYS A O 1
ATOM 683 N N . VAL A 1 87 ? -5.244 4.239 -3.882 1.00 89.50 87 VAL A N 1
ATOM 684 C CA . VAL A 1 87 ? -6.020 3.235 -4.617 1.00 89.50 87 VAL A CA 1
ATOM 685 C C . VAL A 1 87 ? -7.509 3.527 -4.555 1.00 89.50 87 VAL A C 1
ATOM 687 O O . VAL A 1 87 ? -8.115 3.748 -5.598 1.00 89.50 87 VAL A O 1
ATOM 690 N N . LEU A 1 88 ? -8.102 3.577 -3.361 1.00 90.44 88 LEU A N 1
ATOM 691 C CA . LEU A 1 88 ? -9.565 3.646 -3.229 1.00 90.44 88 LEU A CA 1
ATOM 692 C C . LEU A 1 88 ? -10.143 4.972 -3.739 1.00 90.44 88 LEU A C 1
ATOM 694 O O . LEU A 1 88 ? -11.211 4.995 -4.351 1.00 90.44 88 LEU A O 1
ATOM 698 N N . LYS A 1 89 ? -9.425 6.084 -3.546 1.00 90.19 89 LYS A N 1
ATOM 699 C CA . LYS A 1 89 ? -9.833 7.393 -4.075 1.00 90.19 89 LYS A CA 1
ATOM 700 C C . LYS A 1 89 ? -9.553 7.563 -5.572 1.00 90.19 89 LYS A C 1
ATOM 702 O O . LYS A 1 89 ? -10.178 8.419 -6.205 1.00 90.19 89 LYS A O 1
ATOM 707 N N . ASN A 1 90 ? -8.664 6.763 -6.167 1.00 87.69 90 ASN A N 1
ATOM 708 C CA . ASN A 1 90 ? -8.361 6.842 -7.596 1.00 87.69 90 ASN A CA 1
ATOM 709 C C . ASN A 1 90 ? -9.283 5.925 -8.418 1.00 87.69 90 ASN A C 1
ATOM 711 O O . ASN A 1 90 ? -8.982 4.761 -8.674 1.00 87.69 90 ASN A O 1
ATOM 715 N N . LYS A 1 91 ? -10.378 6.500 -8.929 1.00 80.88 91 LYS A N 1
ATOM 716 C CA . LYS A 1 91 ? -11.385 5.797 -9.750 1.00 80.88 91 LYS A CA 1
ATOM 717 C C . LYS A 1 91 ? -10.865 5.253 -11.088 1.00 80.88 91 LYS A C 1
ATOM 719 O O . LYS A 1 91 ? -11.585 4.519 -11.757 1.00 80.88 91 LYS A O 1
ATOM 724 N N . ASN A 1 92 ? -9.657 5.629 -11.507 1.00 79.69 92 ASN A N 1
ATOM 725 C CA . ASN A 1 92 ? -9.070 5.151 -12.758 1.00 79.69 92 ASN A CA 1
ATOM 726 C C . ASN A 1 92 ? -8.338 3.815 -12.598 1.00 79.69 92 ASN A C 1
ATOM 728 O O . ASN A 1 92 ? -7.966 3.207 -13.606 1.00 79.69 92 ASN A O 1
ATOM 732 N N . LEU A 1 93 ? -8.119 3.365 -11.359 1.00 81.88 93 LEU A N 1
ATOM 733 C CA . LEU A 1 93 ? -7.450 2.105 -11.085 1.00 81.88 93 LEU A CA 1
ATOM 734 C C . LEU A 1 93 ? -8.463 0.964 -10.973 1.00 81.88 93 LEU A C 1
ATOM 736 O O . LEU A 1 93 ? -9.476 1.100 -10.291 1.00 81.88 93 LEU A O 1
ATOM 740 N N . PRO A 1 94 ? -8.188 -0.190 -11.598 1.00 79.44 94 PRO A N 1
ATOM 741 C CA . PRO A 1 94 ? -9.125 -1.305 -11.624 1.00 79.44 94 P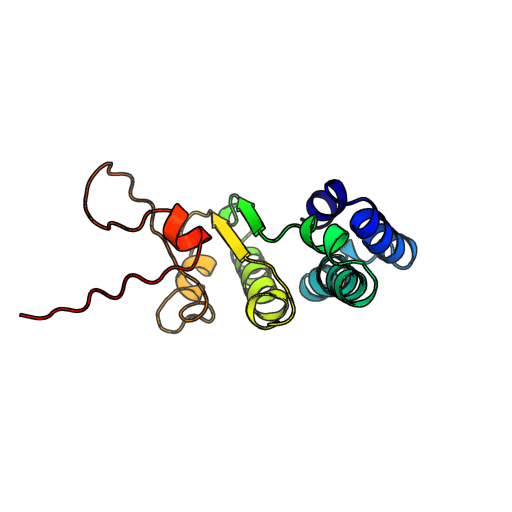RO A CA 1
ATOM 742 C C . PRO A 1 94 ? -9.024 -2.204 -10.379 1.00 79.44 94 PRO A C 1
ATOM 744 O O . PRO A 1 94 ? -9.543 -3.318 -10.389 1.00 79.44 94 PRO A O 1
ATOM 747 N N . PHE A 1 95 ? -8.305 -1.772 -9.337 1.00 85.81 95 PHE A N 1
ATOM 748 C CA . PHE A 1 95 ? -7.961 -2.634 -8.214 1.00 85.81 95 PHE A CA 1
ATOM 749 C C . PHE A 1 95 ? -9.105 -2.787 -7.222 1.00 85.81 95 PHE A C 1
ATOM 751 O O . PHE A 1 95 ? -9.634 -1.813 -6.693 1.00 85.81 95 PHE A O 1
ATOM 758 N N . ARG A 1 96 ? -9.377 -4.038 -6.871 1.00 88.94 96 ARG A N 1
ATOM 759 C CA . ARG A 1 96 ? -10.077 -4.432 -5.653 1.00 88.94 96 ARG A CA 1
ATOM 760 C C . ARG A 1 96 ? -9.046 -4.926 -4.651 1.00 88.94 96 ARG A C 1
ATOM 762 O O . ARG A 1 96 ? -8.167 -5.712 -5.006 1.00 88.94 96 ARG A O 1
ATOM 769 N N . ILE A 1 97 ? -9.125 -4.450 -3.416 1.00 92.88 97 ILE A N 1
ATOM 770 C CA . ILE A 1 97 ? -8.174 -4.820 -2.367 1.00 92.88 97 ILE A CA 1
ATOM 771 C C . ILE A 1 97 ? -8.899 -5.665 -1.328 1.00 92.88 97 ILE A C 1
ATOM 773 O O . ILE A 1 97 ? -9.928 -5.256 -0.801 1.00 92.88 97 ILE A O 1
ATOM 777 N N . PHE A 1 98 ? -8.322 -6.822 -1.026 1.00 94.94 98 PHE A N 1
ATOM 778 C CA . PHE A 1 98 ? -8.731 -7.693 0.065 1.00 94.94 98 PHE A CA 1
ATOM 779 C C . PHE A 1 98 ? -7.629 -7.685 1.115 1.00 94.94 98 PHE A C 1
ATOM 781 O O . PHE A 1 98 ? -6.460 -7.891 0.786 1.00 94.94 98 PHE A O 1
ATOM 788 N N . ILE A 1 99 ? -7.993 -7.430 2.367 1.00 95.81 99 ILE A N 1
ATOM 789 C CA . ILE A 1 99 ? -7.054 -7.394 3.489 1.00 95.81 99 ILE A CA 1
ATOM 790 C C . ILE A 1 99 ? -7.524 -8.408 4.523 1.00 95.81 99 ILE A C 1
ATOM 792 O O . ILE A 1 99 ? -8.676 -8.358 4.949 1.00 95.81 99 ILE A O 1
ATOM 796 N N . THR A 1 100 ? -6.636 -9.311 4.931 1.00 96.25 100 THR A N 1
ATOM 797 C CA . THR A 1 100 ? -6.850 -10.166 6.103 1.00 96.25 100 THR A CA 1
ATOM 798 C C . THR A 1 100 ? -6.000 -9.639 7.254 1.00 96.25 100 THR A C 1
ATOM 800 O O . THR A 1 100 ? -4.862 -9.189 7.069 1.00 96.25 100 THR A O 1
ATOM 803 N N . SER A 1 101 ? -6.556 -9.661 8.460 1.00 95.75 101 SER A N 1
ATOM 804 C CA . SER A 1 101 ? -5.844 -9.198 9.648 1.00 95.75 101 SER A CA 1
ATOM 805 C C . SER A 1 101 ? -6.576 -9.552 10.929 1.00 95.75 101 SER A C 1
ATOM 807 O O . SER A 1 101 ? -7.804 -9.642 10.946 1.00 95.75 101 SER A O 1
ATOM 809 N N . ARG A 1 102 ? -5.834 -9.626 12.036 1.00 94.50 102 ARG A N 1
ATOM 810 C CA . ARG A 1 102 ? -6.434 -9.478 13.370 1.00 94.50 102 ARG A CA 1
ATOM 811 C C . ARG A 1 102 ? -7.008 -8.063 13.551 1.00 94.50 102 ARG A C 1
ATOM 813 O O . ARG A 1 102 ? -6.467 -7.119 12.978 1.00 94.50 102 ARG A O 1
ATOM 820 N N . PRO A 1 103 ? -8.055 -7.884 14.372 1.00 93.25 103 PRO A N 1
ATOM 821 C CA . PRO A 1 103 ? -8.683 -6.584 14.587 1.00 93.25 103 PRO A CA 1
ATOM 822 C C . PRO A 1 103 ? -7.876 -5.742 15.594 1.00 93.25 103 PRO A C 1
ATOM 824 O O . PRO A 1 103 ? -8.336 -5.460 16.700 1.00 93.25 103 PRO A O 1
ATOM 827 N N . GLU A 1 104 ? -6.642 -5.375 15.244 1.00 95.62 104 GLU A N 1
ATOM 828 C CA . GLU A 1 104 ? -5.816 -4.454 16.040 1.00 95.62 104 GLU A CA 1
ATOM 829 C C . GLU A 1 104 ? -6.358 -3.018 15.970 1.00 95.62 104 GLU A C 1
ATOM 831 O O . GLU A 1 104 ? -7.212 -2.709 15.132 1.00 95.62 104 GLU A O 1
ATOM 836 N N . TRP A 1 105 ? -5.913 -2.133 16.868 1.00 96.56 105 TRP A N 1
ATOM 837 C CA . TRP A 1 105 ? -6.564 -0.833 17.057 1.00 96.56 105 TRP A CA 1
ATOM 838 C C . TRP A 1 105 ? -6.542 0.034 15.792 1.00 96.56 105 TRP A C 1
ATOM 840 O O . TRP A 1 105 ? -7.577 0.591 15.425 1.00 96.56 105 TRP A O 1
ATOM 850 N N . ALA A 1 106 ? -5.415 0.095 15.075 1.00 97.12 106 ALA A N 1
ATOM 851 C CA . ALA A 1 106 ? -5.304 0.863 13.830 1.00 97.12 106 ALA A CA 1
ATOM 852 C C . ALA A 1 106 ? -6.274 0.386 12.736 1.00 97.12 106 ALA A C 1
ATOM 854 O O . ALA A 1 106 ? -6.774 1.191 11.954 1.00 97.12 106 ALA A O 1
ATOM 855 N N . ILE A 1 107 ? -6.550 -0.919 12.683 1.00 96.00 107 ILE A N 1
ATOM 856 C CA . ILE A 1 107 ? -7.473 -1.511 11.710 1.00 96.00 107 ILE A CA 1
ATOM 857 C C . ILE A 1 107 ? -8.918 -1.250 12.134 1.00 96.00 107 ILE A C 1
ATOM 859 O O . ILE A 1 107 ? -9.727 -0.808 11.324 1.00 96.00 107 ILE A O 1
ATOM 863 N N . ARG A 1 108 ? -9.237 -1.477 13.414 1.00 95.44 108 ARG A N 1
ATOM 864 C CA . ARG A 1 108 ? -10.581 -1.252 13.961 1.00 95.44 108 ARG A CA 1
ATOM 865 C C . ARG A 1 108 ? -11.013 0.204 13.837 1.00 95.44 108 ARG A C 1
ATOM 867 O O . ARG A 1 108 ? -12.045 0.467 13.236 1.00 95.44 108 ARG A O 1
ATOM 874 N N . SER A 1 109 ? -10.197 1.130 14.333 1.00 96.69 109 SER A N 1
ATOM 875 C CA . SER A 1 109 ? -10.493 2.570 14.303 1.00 96.69 109 SER A CA 1
ATOM 876 C C . SER A 1 109 ? -10.638 3.120 12.882 1.00 96.69 109 SER A C 1
ATOM 878 O O . SER A 1 109 ? -11.422 4.030 12.648 1.00 96.69 109 SER A O 1
ATOM 880 N N . ALA A 1 110 ? -9.936 2.550 11.896 1.00 96.94 110 ALA A N 1
ATOM 881 C CA . ALA A 1 110 ? -10.115 2.943 10.502 1.00 96.94 110 ALA A CA 1
ATOM 882 C C . ALA A 1 110 ? -11.492 2.541 9.937 1.00 96.94 110 ALA A C 1
ATOM 884 O O . ALA A 1 110 ? -11.969 3.197 9.011 1.00 96.94 110 ALA A O 1
ATOM 885 N N . LEU A 1 111 ? -12.113 1.484 10.472 1.00 95.38 111 LEU A N 1
ATOM 886 C CA . LEU A 1 111 ? -13.366 0.882 9.991 1.00 95.38 111 LEU A CA 1
ATOM 887 C C . LEU A 1 111 ? -14.611 1.275 10.814 1.00 95.38 111 LEU A C 1
ATOM 889 O O . LEU A 1 111 ? -15.734 1.076 10.343 1.00 95.38 111 LEU A O 1
ATOM 893 N N . GLU A 1 112 ? -14.426 1.797 12.029 1.00 94.81 112 GLU A N 1
ATOM 894 C CA . GLU A 1 112 ? -15.489 2.331 12.900 1.00 94.81 112 GLU A CA 1
ATOM 895 C C . GLU A 1 112 ? -16.272 3.474 12.222 1.00 94.81 112 GLU A C 1
ATOM 897 O O . GLU A 1 112 ? -15.855 3.974 11.185 1.00 94.81 112 GLU A O 1
ATOM 902 N N . GLU A 1 113 ? -17.433 3.873 12.759 1.00 93.56 113 GLU A N 1
ATOM 903 C CA . GLU A 1 113 ? -18.366 4.816 12.099 1.00 93.56 113 GLU A CA 1
ATOM 904 C C . GLU A 1 113 ? -17.741 6.168 11.706 1.00 93.56 113 GLU A C 1
ATOM 906 O O . GLU A 1 113 ? -18.121 6.763 10.696 1.00 93.56 113 GLU A O 1
ATOM 911 N N . ASP A 1 114 ? -16.769 6.647 12.480 1.00 94.06 114 ASP A N 1
ATOM 912 C CA . ASP A 1 114 ? -15.992 7.865 12.234 1.00 94.06 114 ASP A CA 1
ATOM 913 C C . ASP A 1 114 ? -14.637 7.601 11.545 1.00 94.06 114 ASP A C 1
ATOM 915 O O . ASP A 1 114 ? -13.875 8.529 11.258 1.00 94.06 114 ASP A O 1
ATOM 919 N N . GLY A 1 115 ? -14.350 6.338 11.236 1.00 96.19 115 GLY A N 1
ATOM 920 C CA . GLY A 1 115 ? -13.142 5.878 10.575 1.00 96.19 115 GLY A CA 1
ATOM 921 C C . GLY A 1 115 ? -13.089 6.247 9.091 1.00 96.19 115 GLY A C 1
ATOM 922 O O . GLY A 1 115 ? -14.080 6.236 8.359 1.00 96.19 115 GLY A O 1
ATOM 923 N N . TYR A 1 116 ? -11.884 6.534 8.595 1.00 95.88 116 TYR A N 1
ATOM 924 C CA . TYR A 1 116 ? -11.671 6.977 7.210 1.00 95.88 116 TYR A CA 1
ATOM 925 C C . TYR A 1 116 ? -11.900 5.887 6.148 1.00 95.88 116 TYR A C 1
ATOM 927 O O . TYR A 1 116 ? -11.894 6.203 4.955 1.00 95.88 116 TYR A O 1
ATOM 935 N N . LEU A 1 117 ? -12.087 4.625 6.553 1.00 95.94 117 LEU A N 1
ATOM 936 C CA . LEU A 1 117 ? -12.451 3.514 5.672 1.00 95.94 117 LEU A CA 1
ATOM 937 C C . LEU A 1 117 ? -13.926 3.108 5.778 1.00 95.94 117 LEU A C 1
ATOM 939 O O . LEU A 1 117 ? -14.374 2.323 4.947 1.00 95.94 117 LEU A O 1
ATOM 943 N N . HIS A 1 118 ? -14.692 3.654 6.727 1.00 94.38 118 HIS A N 1
ATOM 944 C CA . HIS A 1 118 ? -16.055 3.209 7.043 1.00 94.38 118 HIS A CA 1
ATOM 945 C C . HIS A 1 118 ? -16.984 3.092 5.825 1.00 94.38 118 HIS A C 1
ATOM 947 O O . HIS A 1 118 ? -17.722 2.125 5.677 1.00 94.38 118 HIS A O 1
ATOM 953 N N . GLN A 1 119 ? -16.935 4.078 4.926 1.00 91.44 119 GLN A N 1
ATOM 954 C CA . GLN A 1 119 ? -17.824 4.154 3.759 1.00 91.44 119 GLN A CA 1
ATOM 955 C C . GLN A 1 119 ? -17.225 3.554 2.481 1.00 91.44 119 GLN A C 1
ATOM 957 O O . GLN A 1 119 ? -17.895 3.507 1.452 1.00 91.44 119 GLN A O 1
ATOM 962 N N . VAL A 1 120 ? -15.951 3.157 2.514 1.00 92.62 120 VAL A N 1
ATOM 963 C CA . VAL A 1 120 ? -15.201 2.718 1.324 1.00 92.62 120 VAL A CA 1
ATOM 964 C C . VAL A 1 120 ? -14.679 1.289 1.438 1.00 92.62 120 VAL A C 1
ATOM 966 O O . VAL A 1 120 ? -14.145 0.761 0.464 1.00 92.62 120 VAL A O 1
ATOM 969 N N . ALA A 1 121 ? -14.834 0.657 2.600 1.00 93.25 121 ALA A N 1
ATOM 970 C CA . ALA A 1 121 ? -14.422 -0.711 2.856 1.00 93.25 121 ALA A CA 1
ATOM 971 C C . ALA A 1 121 ? -15.570 -1.527 3.457 1.00 93.25 121 ALA A C 1
ATOM 973 O O . ALA A 1 121 ? -16.350 -1.040 4.270 1.00 93.25 121 ALA A O 1
ATOM 974 N N . TYR A 1 122 ? -15.622 -2.804 3.086 1.00 91.31 122 TYR A N 1
ATOM 975 C CA . TYR A 1 122 ? -16.473 -3.793 3.733 1.00 91.31 122 TYR A CA 1
ATOM 976 C C . TYR A 1 122 ? -15.632 -4.591 4.724 1.00 91.31 122 TYR A C 1
ATOM 978 O O . TYR A 1 122 ? -14.572 -5.110 4.369 1.00 91.31 122 TYR A O 1
ATOM 986 N N . HIS A 1 123 ? -16.105 -4.695 5.962 1.00 91.56 123 HIS A N 1
ATOM 987 C CA . HIS A 1 123 ? -15.467 -5.497 6.999 1.00 91.56 123 HIS A CA 1
ATOM 988 C C . HIS A 1 123 ? -16.280 -6.770 7.240 1.00 91.56 123 HIS A C 1
ATOM 990 O O . HIS A 1 123 ? -17.454 -6.700 7.596 1.00 91.56 123 HIS A O 1
ATOM 996 N N . ILE A 1 124 ? -15.642 -7.927 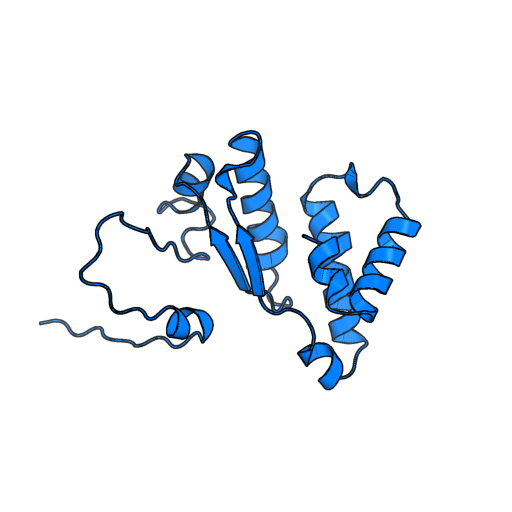7.054 1.00 91.50 124 ILE A N 1
ATOM 997 C CA . ILE A 1 124 ? -16.239 -9.243 7.297 1.00 91.50 124 ILE A CA 1
ATOM 998 C C . ILE A 1 124 ? -15.554 -9.838 8.532 1.00 91.50 124 ILE A C 1
ATOM 1000 O O . ILE A 1 124 ? -14.433 -10.340 8.416 1.00 91.50 124 ILE A O 1
ATOM 1004 N N . PRO A 1 125 ? -16.171 -9.766 9.723 1.00 87.69 125 PRO A N 1
ATOM 1005 C CA . PRO A 1 125 ? -15.614 -10.398 10.907 1.00 87.69 125 PRO A CA 1
ATOM 1006 C C . PRO A 1 125 ? -15.692 -11.919 10.754 1.00 87.69 125 PRO A C 1
ATOM 1008 O O . PRO A 1 125 ? -16.773 -12.487 10.613 1.00 87.69 125 PRO A O 1
ATOM 1011 N N . LEU A 1 126 ? -14.542 -12.585 10.804 1.00 83.94 126 LEU A N 1
ATOM 1012 C CA . LEU A 1 126 ? -14.484 -14.041 10.873 1.00 83.94 126 LEU A CA 1
ATOM 1013 C C . LEU A 1 126 ? -14.669 -14.447 12.339 1.00 83.94 126 LEU A C 1
ATOM 1015 O O . LEU A 1 126 ? -13.805 -14.179 13.172 1.00 83.94 126 LEU A O 1
ATOM 1019 N N . SER A 1 127 ? -15.823 -15.024 12.674 1.00 76.50 127 SER A N 1
ATOM 1020 C CA . SER A 1 127 ? -16.055 -15.604 13.998 1.00 76.50 127 SER A CA 1
ATOM 1021 C C . SER A 1 127 ? -15.457 -17.005 14.082 1.00 76.50 127 SER A C 1
ATOM 1023 O O . SER A 1 127 ? -15.599 -17.785 13.146 1.00 76.50 127 SER A O 1
ATOM 1025 N N . ASP A 1 128 ? -14.912 -17.369 15.242 1.00 62.72 128 ASP A N 1
ATOM 1026 C CA . ASP A 1 128 ? -14.434 -18.735 15.516 1.00 62.72 128 ASP A CA 1
ATOM 1027 C C . ASP A 1 128 ? -15.570 -19.780 15.615 1.00 62.72 128 ASP A C 1
ATOM 1029 O O . ASP A 1 128 ? -15.311 -20.973 15.762 1.00 62.72 128 ASP A O 1
ATOM 1033 N N . ASN A 1 129 ? -16.835 -19.355 15.528 1.00 51.28 129 ASN A N 1
ATOM 1034 C CA . ASN A 1 129 ? -17.985 -20.251 15.506 1.00 51.28 129 ASN A CA 1
ATOM 1035 C C . ASN A 1 129 ? -18.389 -20.557 14.059 1.00 51.28 129 ASN A C 1
ATOM 1037 O O . ASN A 1 129 ? -18.926 -19.696 13.361 1.00 51.28 129 ASN A O 1
ATOM 1041 N N . GLU A 1 130 ? -18.179 -21.801 13.627 1.00 55.16 130 GLU A N 1
ATOM 1042 C CA . GLU A 1 130 ? -18.900 -22.349 12.480 1.00 55.16 130 GLU A CA 1
ATOM 1043 C C . GLU A 1 130 ? -20.413 -22.281 12.752 1.00 55.16 130 GLU A C 1
ATOM 1045 O O . GLU A 1 130 ? -20.858 -22.655 13.837 1.00 55.16 130 GLU A O 1
ATOM 1050 N N . SER A 1 131 ? -21.195 -21.852 11.748 1.00 46.50 131 SER A N 1
ATOM 1051 C CA . SER A 1 131 ? -22.665 -21.662 11.733 1.00 46.50 131 SER A CA 1
ATOM 1052 C C . SER A 1 131 ? -23.173 -20.535 12.661 1.00 46.50 131 SER A C 1
ATOM 1054 O O . SER A 1 131 ? -22.987 -20.565 13.867 1.00 46.50 131 SER A O 1
ATOM 1056 N N . ASN A 1 132 ? -23.846 -19.474 12.206 1.00 42.53 132 ASN A N 1
ATOM 1057 C CA . ASN A 1 132 ? -24.998 -19.404 11.310 1.00 42.53 132 ASN A CA 1
ATOM 1058 C C . ASN A 1 132 ? -25.314 -17.909 11.022 1.00 42.53 132 ASN A C 1
ATOM 1060 O O . ASN A 1 132 ? -25.089 -17.070 11.891 1.00 42.53 132 ASN A O 1
ATOM 1064 N N . GLN A 1 133 ? -25.943 -17.606 9.879 1.00 46.12 133 GLN A N 1
ATOM 1065 C CA . GLN A 1 133 ? -26.556 -16.308 9.530 1.00 46.12 133 GLN A CA 1
ATOM 1066 C C . GLN A 1 133 ? -25.615 -15.124 9.209 1.00 46.12 133 GLN A C 1
ATOM 1068 O O . GLN A 1 133 ? -25.383 -14.245 10.027 1.00 46.12 133 GLN A O 1
ATOM 1073 N N . LEU A 1 134 ? -25.192 -15.040 7.947 1.00 42.97 134 LEU A N 1
ATOM 1074 C CA . LEU A 1 134 ? -25.371 -13.872 7.069 1.00 42.97 134 LEU A CA 1
ATOM 1075 C C . LEU A 1 134 ? -25.045 -14.374 5.655 1.00 42.97 134 LEU A C 1
ATOM 1077 O O . LEU A 1 134 ? -23.897 -14.669 5.349 1.00 42.97 134 LEU A O 1
ATOM 1081 N N . GLY A 1 135 ? -26.083 -14.585 4.844 1.00 41.53 135 GLY A N 1
ATOM 1082 C CA . GLY A 1 135 ? -25.989 -15.172 3.504 1.00 41.53 135 GLY A CA 1
ATOM 1083 C C . GLY A 1 135 ? -25.388 -14.208 2.490 1.00 41.53 135 GLY A C 1
ATOM 1084 O O . GLY A 1 135 ? -26.110 -13.703 1.644 1.00 41.53 135 GLY A O 1
ATOM 1085 N N . TRP A 1 136 ? -24.095 -13.936 2.621 1.00 49.38 136 TRP A N 1
ATOM 1086 C CA . TRP A 1 136 ? -23.308 -13.228 1.622 1.00 49.38 136 TRP A CA 1
ATOM 1087 C C . TRP A 1 136 ? -22.243 -14.202 1.146 1.00 49.38 136 TRP A C 1
ATOM 1089 O O . TRP A 1 136 ? -21.269 -14.464 1.858 1.00 49.38 136 TRP A O 1
ATOM 1099 N N . ASP A 1 137 ? -22.452 -14.782 -0.031 1.00 47.72 137 ASP A N 1
ATOM 1100 C CA . ASP A 1 137 ? -21.432 -15.617 -0.644 1.00 47.72 137 ASP A CA 1
ATOM 1101 C C . ASP A 1 137 ? -20.243 -14.726 -1.021 1.00 47.72 137 ASP A C 1
ATOM 1103 O O . ASP A 1 137 ? -20.397 -13.644 -1.592 1.00 47.72 137 ASP A O 1
ATOM 1107 N N . ALA A 1 138 ? -19.024 -15.170 -0.708 1.00 48.06 138 ALA A N 1
ATOM 1108 C CA . ALA A 1 138 ? -17.807 -14.447 -1.083 1.00 48.06 138 ALA A CA 1
ATOM 1109 C C . ALA A 1 138 ? -17.738 -14.189 -2.604 1.00 48.06 138 ALA A C 1
ATOM 1111 O O . ALA A 1 138 ? -17.137 -13.205 -3.036 1.00 48.06 138 ALA A O 1
ATOM 1112 N N . GLU A 1 139 ? -18.400 -15.030 -3.408 1.00 46.50 139 GLU A N 1
ATOM 1113 C CA . GLU A 1 139 ? -18.599 -14.815 -4.844 1.00 46.50 139 GLU A CA 1
ATOM 1114 C C . GLU A 1 139 ? -19.431 -13.560 -5.158 1.00 46.50 139 GLU A C 1
ATOM 1116 O O . GLU A 1 139 ? -19.052 -12.813 -6.056 1.00 46.50 139 GLU A O 1
ATOM 1121 N N . GLU A 1 140 ? -20.492 -13.244 -4.408 1.00 55.50 140 GLU A N 1
ATOM 1122 C CA . GLU A 1 140 ? -21.303 -12.032 -4.635 1.00 55.50 140 GLU A CA 1
ATOM 1123 C C . GLU A 1 140 ? -20.493 -10.750 -4.373 1.00 55.50 140 GLU A C 1
ATOM 1125 O O . GLU A 1 140 ? -20.566 -9.789 -5.143 1.00 55.50 140 GLU A O 1
ATOM 1130 N N . ILE A 1 141 ? -19.634 -10.755 -3.346 1.00 54.91 141 ILE A N 1
ATOM 1131 C CA . ILE A 1 141 ? -18.736 -9.631 -3.016 1.00 54.91 141 ILE A CA 1
ATOM 1132 C C . ILE A 1 141 ? -17.653 -9.461 -4.091 1.00 54.91 141 ILE A C 1
ATOM 1134 O O . ILE A 1 141 ? -17.322 -8.341 -4.496 1.00 54.91 141 ILE A O 1
ATOM 1138 N N . VAL A 1 142 ? -17.110 -10.571 -4.595 1.00 52.12 142 VAL A N 1
ATOM 1139 C CA . VAL A 1 142 ? -16.144 -10.564 -5.702 1.00 52.12 142 VAL A CA 1
ATOM 1140 C C . VAL A 1 142 ? -16.802 -10.143 -7.021 1.00 52.12 142 VAL A C 1
ATOM 1142 O O . VAL A 1 142 ? -16.123 -9.563 -7.865 1.00 52.12 142 VAL A O 1
ATOM 1145 N N . ASN A 1 143 ? -18.112 -10.318 -7.192 1.00 50.50 143 ASN A N 1
ATOM 1146 C CA . ASN A 1 143 ? -18.815 -9.975 -8.431 1.00 50.50 143 ASN A CA 1
ATOM 1147 C C . ASN A 1 143 ? -19.501 -8.597 -8.400 1.00 50.50 143 ASN A C 1
ATOM 1149 O O . ASN A 1 143 ? -19.697 -7.995 -9.454 1.00 50.50 143 ASN A O 1
ATOM 1153 N N . GLY A 1 144 ? -19.736 -8.016 -7.219 1.00 47.25 144 GLY A N 1
ATOM 1154 C CA . GLY A 1 144 ? -20.342 -6.687 -7.073 1.00 47.25 144 GLY A CA 1
ATOM 1155 C C . GLY A 1 144 ? -21.857 -6.671 -7.300 1.00 47.25 144 GLY A C 1
ATOM 1156 O O . GLY A 1 144 ? -22.407 -5.634 -7.671 1.00 47.25 144 GLY A O 1
ATOM 1157 N N . GLU A 1 145 ? -22.530 -7.802 -7.096 1.00 44.12 145 GLU A N 1
ATOM 1158 C CA . GLU A 1 145 ? -23.984 -7.906 -7.208 1.00 44.12 145 GLU A CA 1
ATOM 1159 C C . GLU A 1 145 ? -24.628 -7.553 -5.859 1.00 44.12 145 GLU A C 1
ATOM 1161 O O . GLU A 1 145 ? -24.333 -8.156 -4.832 1.00 44.12 145 GLU A O 1
ATOM 1166 N N . THR A 1 146 ? -25.484 -6.527 -5.834 1.00 45.19 146 THR A N 1
ATOM 1167 C CA . THR A 1 146 ? -26.239 -6.136 -4.637 1.00 45.19 146 THR A CA 1
ATOM 1168 C C . THR A 1 146 ? -27.624 -6.772 -4.675 1.00 45.19 146 THR A C 1
ATOM 1170 O O . THR A 1 146 ? -28.518 -6.315 -5.390 1.00 45.19 146 THR A O 1
ATOM 1173 N N . THR A 1 147 ? -27.853 -7.817 -3.879 1.00 44.88 147 THR A N 1
ATOM 1174 C CA . THR A 1 147 ? -29.216 -8.298 -3.635 1.00 44.88 147 THR A CA 1
ATOM 1175 C C . THR A 1 147 ? -29.898 -7.359 -2.642 1.00 44.88 147 THR A C 1
ATOM 1177 O O . THR A 1 147 ? -29.747 -7.414 -1.424 1.00 44.88 147 THR A O 1
ATOM 1180 N N . ASN A 1 148 ? -30.656 -6.415 -3.193 1.00 44.22 148 ASN A N 1
ATOM 1181 C CA . ASN A 1 148 ? -31.519 -5.541 -2.420 1.00 44.22 148 ASN A CA 1
ATOM 1182 C C . ASN A 1 148 ? -32.663 -6.375 -1.820 1.00 44.22 148 ASN A C 1
ATOM 1184 O O . ASN A 1 148 ? -33.632 -6.688 -2.508 1.00 44.22 148 ASN A O 1
ATOM 1188 N N . THR A 1 149 ? -32.562 -6.739 -0.543 1.00 40.38 149 THR A N 1
ATOM 1189 C CA . THR A 1 149 ? -33.695 -7.284 0.220 1.00 40.38 149 THR A CA 1
ATOM 1190 C C . THR A 1 149 ? -33.927 -6.469 1.489 1.00 40.38 149 THR A C 1
ATOM 1192 O O . THR A 1 149 ? -33.838 -6.946 2.613 1.00 40.38 149 THR A O 1
ATOM 1195 N N . HIS A 1 150 ? -34.299 -5.201 1.301 1.00 43.25 150 HIS A N 1
ATOM 1196 C CA . HIS A 1 150 ? -35.225 -4.579 2.241 1.00 43.25 150 HIS A CA 1
ATOM 1197 C C . HIS A 1 150 ? -36.611 -5.164 1.990 1.00 43.25 150 HIS A C 1
ATOM 1199 O O . HIS A 1 150 ? -37.168 -4.954 0.918 1.00 43.25 150 HIS A O 1
ATOM 1205 N N . ASN A 1 151 ? -37.185 -5.837 2.983 1.00 38.16 151 ASN A N 1
ATOM 1206 C CA . ASN A 1 151 ? -38.629 -5.819 3.185 1.00 38.16 151 ASN A CA 1
ATOM 1207 C C . ASN A 1 151 ? -38.927 -5.884 4.683 1.00 38.16 151 ASN A C 1
ATOM 1209 O O . ASN A 1 151 ? -38.808 -6.924 5.324 1.00 38.16 151 ASN A O 1
ATOM 1213 N N . HIS A 1 152 ? -39.315 -4.725 5.214 1.00 38.66 152 HIS A N 1
ATOM 1214 C CA . HIS A 1 152 ? -40.071 -4.594 6.449 1.00 38.66 152 HIS A CA 1
ATOM 1215 C C . HIS A 1 152 ? -41.394 -5.361 6.339 1.00 38.66 152 HIS A C 1
ATOM 1217 O O . HIS A 1 152 ? -42.168 -5.122 5.412 1.00 38.66 152 HIS A O 1
ATOM 1223 N N . THR A 1 153 ? -41.710 -6.190 7.329 1.00 39.34 153 THR A N 1
ATOM 1224 C CA . THR A 1 153 ? -42.863 -5.983 8.228 1.00 39.34 153 THR A CA 1
ATOM 1225 C C . THR A 1 153 ? -42.705 -6.825 9.482 1.00 39.34 153 THR A C 1
ATOM 1227 O O . THR A 1 153 ? -42.226 -7.972 9.362 1.00 39.34 153 THR A O 1
#

InterPro domains:
  IPR056884 Nephrocy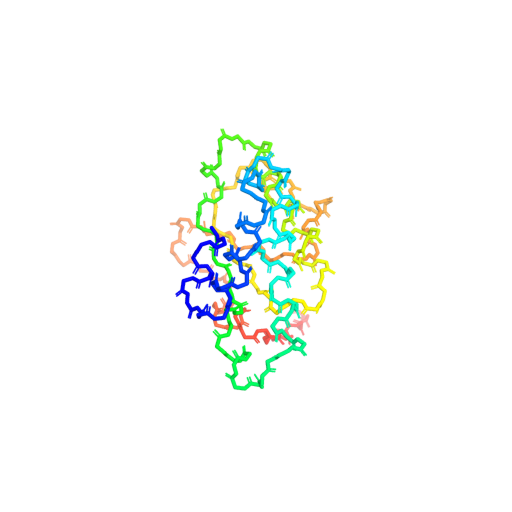stin 3-like, N-terminal [PF24883] (2-102)

Secondary structure (DSSP, 8-state):
-HHHHHHT-HHHHHHHHHHHHH-GGGGGS-HHHHHIIIIIHHHHHHHHHS-HHHHTTS--EEEE--GGGSSSHHHHHHHHHHHIIIIIT-TT---EEEE-----HHHHHHHSTTSTTTTT-------SS--------HHHHHHT---------

Radius of gyration: 17.84 Å; chains: 1; bounding box: 60×30×43 Å

Organism: NCBI:txid2316362

Foldseek 3Di:
DLVVQCVQAVQLVVQLVVLCVVPVCLVVDQPLSVCCRSPVVSLVVCVVPDDPVRNVSGDLEAEAEELVPPPDLVVSLSVVVSCCVRPQPPPVRSYDYHYDYDCDPSNVQLCPPPHVCVVRDDDDDDDPDDDDDDPDDVVCVVVVDDPDDDDDD